Protein AF-A0A1G9H8J3-F1 (afdb_monomer_lite)

Radius of gyration: 24.48 Å; chains: 1; bounding box: 63×22×67 Å

Structure (mmCIF, N/CA/C/O backbone):
data_AF-A0A1G9H8J3-F1
#
_entry.id   AF-A0A1G9H8J3-F1
#
loop_
_atom_site.group_PDB
_atom_site.id
_atom_site.type_symbol
_atom_site.label_atom_id
_atom_site.label_alt_id
_atom_site.label_comp_id
_atom_site.label_asym_id
_atom_site.label_entity_id
_atom_site.label_seq_id
_atom_site.pdbx_PDB_ins_code
_atom_site.Cartn_x
_atom_site.Cartn_y
_atom_site.Cartn_z
_atom_site.occupancy
_atom_site.B_iso_or_equiv
_atom_site.auth_seq_id
_atom_site.auth_comp_id
_atom_site.auth_asym_id
_atom_site.auth_atom_id
_atom_site.pdbx_PDB_model_num
ATOM 1 N N . MET A 1 1 ? -34.856 16.434 46.285 1.00 39.25 1 MET A N 1
ATOM 2 C CA . MET A 1 1 ? -33.407 16.510 46.002 1.00 39.25 1 MET A CA 1
ATOM 3 C C . MET A 1 1 ? -32.963 15.150 45.461 1.00 39.25 1 MET A C 1
ATOM 5 O O . MET A 1 1 ? -32.544 14.298 46.227 1.00 39.25 1 MET A O 1
ATOM 9 N N . HIS A 1 2 ? -33.214 14.886 44.173 1.00 37.81 2 HIS A N 1
ATOM 10 C CA . HIS A 1 2 ? -32.915 13.596 43.536 1.00 37.81 2 HIS A CA 1
ATOM 11 C C . HIS A 1 2 ? -31.481 13.655 43.001 1.00 37.81 2 HIS A C 1
ATOM 13 O O . HIS A 1 2 ? -31.196 14.437 42.095 1.00 37.81 2 HIS A O 1
ATOM 19 N N . ALA A 1 3 ? -30.575 12.885 43.603 1.00 44.50 3 ALA A N 1
ATOM 20 C CA . ALA A 1 3 ? -29.227 12.712 43.086 1.00 44.50 3 ALA A CA 1
ATOM 21 C C . ALA A 1 3 ? -29.326 11.914 41.783 1.00 44.50 3 ALA A C 1
ATOM 23 O O . ALA A 1 3 ? -29.721 10.750 41.788 1.00 44.50 3 ALA A O 1
ATOM 24 N N . ILE A 1 4 ? -29.007 12.560 40.664 1.00 52.06 4 ILE A N 1
ATOM 25 C CA . ILE A 1 4 ? -28.767 11.888 39.390 1.00 52.06 4 ILE A CA 1
ATOM 26 C C . ILE A 1 4 ? -27.522 11.034 39.616 1.00 52.06 4 ILE A C 1
ATOM 28 O O . ILE A 1 4 ? -26.400 11.539 39.624 1.00 52.06 4 ILE A O 1
ATOM 32 N N . THR A 1 5 ? -27.720 9.750 39.898 1.00 49.69 5 THR A N 1
ATOM 33 C CA . THR A 1 5 ? -26.623 8.798 40.002 1.00 49.69 5 THR A CA 1
ATOM 34 C C . THR A 1 5 ? -26.165 8.502 38.578 1.00 49.69 5 THR A C 1
ATOM 36 O O . THR A 1 5 ? -26.708 7.662 37.865 1.00 49.69 5 THR A O 1
ATOM 39 N N . THR A 1 6 ? -25.176 9.255 38.103 1.00 58.16 6 THR A N 1
ATOM 40 C CA . THR A 1 6 ? -24.422 8.853 36.917 1.00 58.16 6 THR A CA 1
ATOM 41 C C . THR A 1 6 ? -23.749 7.531 37.269 1.00 58.16 6 THR A C 1
ATOM 43 O O . THR A 1 6 ? -22.814 7.503 38.062 1.00 58.16 6 THR A O 1
ATOM 46 N N . HIS A 1 7 ? -24.298 6.423 36.769 1.00 58.16 7 HIS A N 1
ATOM 47 C CA . HIS A 1 7 ? -23.834 5.075 37.079 1.00 58.16 7 HIS A CA 1
ATOM 48 C C . HIS A 1 7 ? -22.404 4.892 36.523 1.00 58.16 7 HIS A C 1
ATOM 50 O O . HIS A 1 7 ? -22.246 4.880 35.299 1.00 58.16 7 HIS A O 1
ATOM 56 N N . PRO A 1 8 ? -21.365 4.764 37.373 1.00 63.03 8 PRO A N 1
ATOM 57 C CA . PRO A 1 8 ? -19.960 4.760 36.944 1.00 63.03 8 PRO A CA 1
ATOM 58 C C . PRO A 1 8 ? -19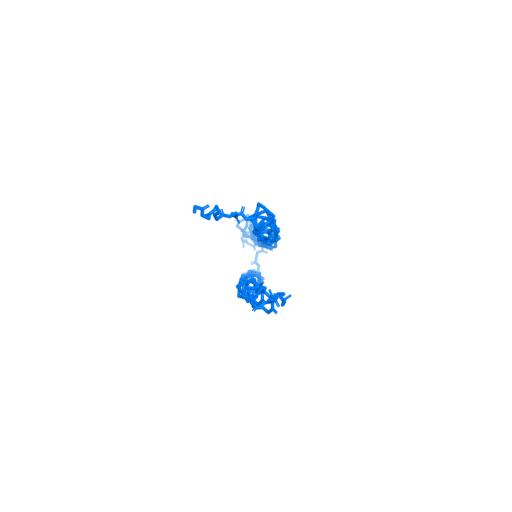.591 3.577 36.032 1.00 63.03 8 PRO A C 1
ATOM 60 O O . PRO A 1 8 ? -18.634 3.671 35.269 1.00 63.03 8 PRO A O 1
ATOM 63 N N . GLY A 1 9 ? -20.379 2.494 36.040 1.00 72.12 9 GLY A N 1
ATOM 64 C CA . GLY A 1 9 ? -20.181 1.354 35.136 1.00 72.12 9 GLY A CA 1
ATOM 65 C C . GLY A 1 9 ? -20.404 1.695 33.658 1.00 72.12 9 GLY A C 1
ATOM 66 O O . GLY A 1 9 ? -19.647 1.253 32.802 1.00 72.12 9 GLY A O 1
ATOM 67 N N . ARG A 1 10 ? -21.366 2.570 33.333 1.00 71.38 10 ARG A N 1
ATOM 68 C CA . ARG A 1 10 ? -21.680 2.902 31.930 1.00 71.38 10 ARG A CA 1
ATOM 69 C C . ARG A 1 10 ? -20.552 3.687 31.251 1.00 71.38 10 ARG A C 1
ATOM 71 O O . ARG A 1 10 ? -20.318 3.530 30.057 1.00 71.38 10 ARG A O 1
ATOM 78 N N . THR A 1 11 ? -19.873 4.564 31.987 1.00 81.69 11 THR A N 1
ATOM 79 C CA . THR A 1 11 ? -18.733 5.328 31.458 1.00 81.69 11 THR A CA 1
ATOM 80 C C . THR A 1 11 ? -17.515 4.444 31.224 1.00 81.69 11 THR A C 1
ATOM 82 O O . THR A 1 11 ? -16.821 4.638 30.229 1.00 81.69 11 THR A O 1
ATOM 85 N N . ASP A 1 12 ? -17.297 3.454 32.092 1.00 83.00 12 ASP A N 1
ATOM 86 C CA . ASP A 1 12 ? -16.220 2.473 31.939 1.00 83.00 12 ASP A CA 1
ATOM 87 C C . ASP A 1 12 ? -16.469 1.553 30.731 1.00 83.00 12 ASP A C 1
ATOM 89 O O . ASP A 1 12 ? -15.592 1.373 29.892 1.00 83.00 12 ASP A O 1
ATOM 93 N N . GLU A 1 13 ? -17.706 1.089 30.533 1.00 81.62 13 GLU A N 1
ATOM 94 C CA . GLU A 1 13 ? -18.100 0.310 29.348 1.00 81.62 13 GLU A CA 1
ATOM 95 C C . GLU A 1 13 ? -17.878 1.072 28.029 1.00 81.62 13 GLU A C 1
ATOM 97 O O . GLU A 1 13 ? -17.394 0.512 27.040 1.00 81.62 13 GLU A O 1
ATOM 102 N N . ILE A 1 14 ? -18.218 2.367 27.995 1.00 84.75 14 ILE A N 1
ATOM 103 C CA . ILE A 1 14 ? -17.980 3.214 26.818 1.00 84.75 14 ILE A CA 1
ATOM 104 C C . ILE A 1 14 ? -16.475 3.385 26.587 1.00 84.75 14 ILE A C 1
ATOM 106 O O . ILE A 1 14 ? -16.022 3.254 25.449 1.00 84.75 14 ILE A O 1
ATOM 110 N N . ALA A 1 15 ? -15.700 3.638 27.644 1.00 85.88 15 ALA A N 1
ATOM 111 C CA . ALA A 1 15 ? -14.250 3.775 27.556 1.00 85.88 15 ALA A CA 1
ATOM 112 C C . ALA A 1 15 ? -13.582 2.488 27.044 1.00 85.88 15 ALA A C 1
ATOM 114 O O . ALA A 1 15 ? -12.772 2.552 26.120 1.00 85.88 15 ALA A O 1
ATOM 115 N N . GLN A 1 16 ? -13.979 1.321 27.556 1.00 84.62 16 GLN A N 1
ATOM 116 C CA . GLN A 1 16 ? -13.479 0.018 27.106 1.00 84.62 16 GLN A CA 1
ATOM 117 C C . GLN A 1 16 ? -13.810 -0.246 25.636 1.00 84.62 16 GLN A C 1
ATOM 119 O O . GLN A 1 16 ? -12.965 -0.712 24.871 1.00 84.62 16 GLN A O 1
ATOM 124 N N . ARG A 1 17 ? -15.024 0.101 25.199 1.00 81.38 17 ARG A N 1
ATOM 125 C CA . ARG A 1 17 ? -15.420 -0.052 23.797 1.00 81.38 17 ARG A CA 1
ATOM 126 C C . ARG A 1 17 ? -14.634 0.869 22.867 1.00 81.38 17 ARG A C 1
ATOM 128 O O . ARG A 1 17 ? -14.265 0.444 21.775 1.00 81.38 17 ARG A O 1
ATOM 135 N N . VAL A 1 18 ? -14.373 2.109 23.280 1.00 86.69 18 VAL A N 1
ATOM 136 C CA . VAL A 1 18 ? -13.522 3.033 22.517 1.00 86.69 18 VAL A CA 1
ATOM 137 C C . VAL A 1 18 ? -12.089 2.506 22.450 1.00 86.69 18 VAL A C 1
ATOM 139 O O . VAL A 1 18 ? -11.521 2.467 21.362 1.00 86.69 18 VAL A O 1
ATOM 142 N N . ALA A 1 19 ? -11.530 2.037 23.568 1.00 83.44 19 ALA A N 1
ATOM 143 C CA . ALA A 1 19 ? -10.185 1.465 23.613 1.00 83.44 19 ALA A CA 1
ATOM 144 C C . ALA A 1 19 ? -10.039 0.269 22.658 1.00 83.44 19 ALA A C 1
ATOM 146 O O . ALA A 1 19 ? -9.122 0.248 21.841 1.00 83.44 19 ALA A O 1
ATOM 147 N N . PHE A 1 20 ? -10.997 -0.662 22.671 1.00 84.19 20 PHE A N 1
ATOM 148 C CA . PHE A 1 20 ? -11.013 -1.809 21.761 1.00 84.19 20 PHE A CA 1
ATOM 149 C C . PHE A 1 20 ? -11.012 -1.395 20.279 1.00 84.19 20 PHE A C 1
ATOM 151 O O . PHE A 1 20 ? -10.298 -1.968 19.455 1.00 84.19 20 PHE A O 1
ATOM 158 N N . VAL A 1 21 ? -11.800 -0.377 19.926 1.00 84.62 21 VAL A N 1
ATOM 159 C CA . VAL A 1 21 ? -11.884 0.130 18.547 1.00 84.62 21 VAL A CA 1
ATOM 160 C C . VAL A 1 21 ? -10.576 0.803 18.131 1.00 84.62 21 VAL A C 1
ATOM 162 O O . VAL A 1 21 ? -10.097 0.564 17.023 1.00 84.62 21 VAL A O 1
ATOM 165 N N . LEU A 1 22 ? -9.972 1.600 19.015 1.00 83.00 22 LEU A N 1
ATOM 166 C CA . LEU A 1 22 ? -8.685 2.247 18.756 1.00 83.00 22 LEU A CA 1
ATOM 167 C C . LEU A 1 22 ? -7.558 1.222 18.582 1.00 83.00 22 LEU A C 1
ATOM 169 O O . LEU A 1 22 ? -6.745 1.356 17.671 1.00 83.00 22 LEU A O 1
ATOM 173 N N . GLU A 1 23 ? -7.528 0.165 19.395 1.00 81.62 23 GLU A N 1
ATOM 174 C CA . GLU A 1 23 ? -6.561 -0.926 19.236 1.00 81.62 23 GLU A CA 1
ATOM 175 C C . GLU A 1 23 ? -6.691 -1.622 17.877 1.00 81.62 23 GLU A C 1
ATOM 177 O O . GLU A 1 23 ? -5.684 -1.912 17.223 1.00 81.62 23 GLU A O 1
ATOM 182 N N . ALA A 1 24 ? -7.922 -1.872 17.425 1.00 81.75 24 ALA A N 1
ATOM 183 C CA . ALA A 1 24 ? -8.175 -2.446 16.108 1.00 81.75 24 ALA A CA 1
ATOM 184 C C . ALA A 1 24 ? -7.712 -1.511 14.977 1.00 81.75 24 ALA A C 1
ATOM 186 O O . ALA A 1 24 ? -7.061 -1.971 14.038 1.00 81.75 24 ALA A O 1
ATOM 187 N N . GLN A 1 25 ? -7.974 -0.203 15.088 1.00 80.75 25 GLN A N 1
ATOM 188 C CA . GLN A 1 25 ? -7.525 0.795 14.110 1.00 80.75 25 GLN A CA 1
ATOM 189 C C . GLN A 1 25 ? -5.997 0.913 14.047 1.00 80.75 25 GLN A C 1
ATOM 191 O O . GLN A 1 25 ? -5.432 0.945 12.955 1.00 80.75 25 GLN A O 1
ATOM 196 N N . CYS A 1 26 ? -5.312 0.926 15.192 1.00 82.56 26 CYS A N 1
ATOM 197 C CA . CYS A 1 26 ? -3.850 0.966 15.241 1.00 82.56 26 CYS A CA 1
ATOM 198 C C . CYS A 1 26 ? -3.219 -0.273 14.591 1.00 82.56 26 CYS A C 1
ATOM 200 O O . CYS A 1 26 ? -2.246 -0.149 13.847 1.00 82.56 26 CYS A O 1
ATOM 202 N N . ARG A 1 27 ? -3.780 -1.462 14.843 1.00 83.38 27 ARG A N 1
ATOM 203 C CA . ARG A 1 27 ? -3.309 -2.721 14.247 1.00 83.38 27 ARG A CA 1
ATOM 204 C C . ARG A 1 27 ? -3.484 -2.720 12.733 1.00 83.38 27 ARG A C 1
ATOM 206 O O . ARG A 1 27 ? -2.527 -2.967 12.014 1.00 83.38 27 ARG A O 1
ATOM 213 N N . LEU A 1 28 ? -4.666 -2.327 12.267 1.00 81.69 28 LEU A N 1
ATOM 214 C CA . LEU A 1 28 ? -4.977 -2.161 10.850 1.00 81.69 28 LEU A CA 1
ATOM 215 C C . LEU A 1 28 ? -4.015 -1.182 10.176 1.00 81.69 28 LEU A C 1
ATOM 217 O O . LEU A 1 28 ? -3.447 -1.503 9.138 1.00 81.69 28 LEU A O 1
ATOM 221 N N . ALA A 1 29 ? -3.787 -0.010 10.772 1.00 80.12 29 ALA A N 1
ATOM 222 C CA . ALA A 1 29 ? -2.838 0.969 10.250 1.00 80.12 29 ALA A CA 1
ATOM 223 C C . ALA A 1 29 ? -1.399 0.419 10.208 1.00 80.12 29 ALA A C 1
ATOM 225 O O . ALA A 1 29 ? -0.650 0.712 9.274 1.00 80.12 29 ALA A O 1
ATOM 226 N N . GLY A 1 30 ? -1.013 -0.400 11.191 1.00 84.25 30 GLY A N 1
ATOM 227 C CA . GLY A 1 30 ? 0.256 -1.127 11.199 1.00 84.25 30 GLY A CA 1
ATOM 228 C C . GLY A 1 30 ? 0.369 -2.128 10.047 1.00 84.25 30 GLY A C 1
ATOM 229 O O . GLY A 1 30 ? 1.344 -2.083 9.295 1.00 84.25 30 GLY A O 1
ATOM 230 N N . ASP A 1 31 ? -0.647 -2.971 9.869 1.00 84.62 31 ASP A N 1
ATOM 231 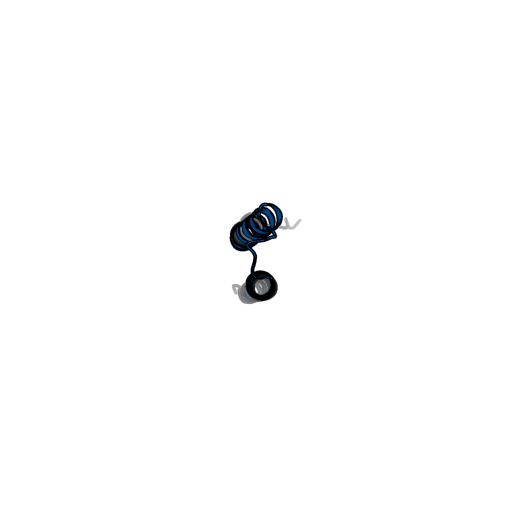C CA . ASP A 1 31 ? -0.705 -4.003 8.828 1.00 84.62 31 ASP A CA 1
ATOM 232 C C . ASP A 1 31 ? -0.718 -3.376 7.428 1.00 84.62 31 ASP A C 1
ATOM 234 O O . ASP A 1 31 ? 0.057 -3.768 6.556 1.00 84.62 31 ASP A O 1
ATOM 238 N N . ALA A 1 32 ? -1.510 -2.319 7.247 1.00 83.56 32 ALA A N 1
ATOM 239 C CA . ALA A 1 32 ? -1.536 -1.465 6.065 1.00 83.56 32 ALA A CA 1
ATOM 240 C C . ALA A 1 32 ? -0.144 -0.946 5.706 1.00 83.56 32 ALA A C 1
ATOM 242 O O . ALA A 1 32 ? 0.356 -1.120 4.594 1.00 83.56 32 ALA A O 1
ATOM 243 N N . ALA A 1 33 ? 0.503 -0.297 6.674 1.00 82.00 33 ALA A N 1
ATOM 244 C CA . ALA A 1 33 ? 1.794 0.321 6.461 1.00 82.00 33 ALA A CA 1
ATOM 245 C C . ALA A 1 33 ? 2.885 -0.728 6.209 1.00 82.00 33 ALA A C 1
ATOM 247 O O . ALA A 1 33 ? 3.853 -0.439 5.506 1.00 82.00 33 ALA A O 1
ATOM 248 N N . HIS A 1 34 ? 2.760 -1.936 6.760 1.00 87.69 34 HIS A N 1
ATOM 249 C CA . HIS A 1 34 ? 3.659 -3.045 6.455 1.00 87.69 34 HIS A CA 1
ATOM 250 C C . HIS A 1 34 ? 3.432 -3.579 5.032 1.00 87.69 34 HIS A C 1
ATOM 252 O O . HIS A 1 34 ? 4.382 -3.669 4.253 1.00 87.69 34 HIS A O 1
ATOM 258 N N . ALA A 1 35 ? 2.174 -3.834 4.663 1.00 87.19 35 ALA A N 1
ATOM 259 C CA . ALA A 1 35 ? 1.782 -4.321 3.343 1.00 87.19 35 ALA A CA 1
ATOM 260 C C . ALA A 1 35 ? 2.165 -3.359 2.207 1.00 87.19 35 ALA A C 1
ATOM 262 O O . ALA A 1 35 ? 2.497 -3.821 1.122 1.00 87.19 35 ALA A O 1
ATOM 263 N N . LEU A 1 36 ? 2.172 -2.041 2.452 1.00 88.56 36 LEU A N 1
ATOM 264 C CA . LEU A 1 36 ? 2.624 -1.028 1.488 1.00 88.56 36 LEU A CA 1
ATOM 265 C C . LEU A 1 36 ? 4.155 -0.893 1.423 1.00 88.56 36 LEU A C 1
ATOM 267 O O . LEU A 1 36 ? 4.711 -0.656 0.351 1.00 88.56 36 LEU A O 1
ATOM 271 N N . ARG A 1 37 ? 4.864 -1.042 2.552 1.00 87.00 37 ARG A N 1
ATOM 272 C CA . ARG A 1 37 ? 6.331 -0.895 2.597 1.00 87.00 37 ARG A CA 1
ATOM 273 C C . ARG A 1 37 ? 7.054 -1.961 1.783 1.00 87.00 37 ARG A C 1
ATOM 275 O O . ARG A 1 37 ? 8.018 -1.626 1.106 1.00 87.00 37 ARG A O 1
ATOM 282 N N . THR A 1 38 ? 6.599 -3.209 1.834 1.00 87.88 38 THR A N 1
ATOM 283 C CA . THR A 1 38 ? 7.221 -4.326 1.105 1.00 87.88 38 THR A CA 1
ATOM 284 C C . THR A 1 38 ? 7.283 -4.098 -0.415 1.00 87.88 38 THR A C 1
ATOM 286 O O . THR A 1 38 ? 8.387 -4.106 -0.962 1.00 87.88 38 THR A O 1
ATOM 289 N N . PRO A 1 39 ? 6.165 -3.844 -1.123 1.00 84.81 39 PRO A N 1
ATOM 290 C CA . PRO A 1 39 ? 6.194 -3.566 -2.558 1.00 84.81 39 PRO A CA 1
ATOM 291 C C . PRO A 1 39 ? 6.910 -2.253 -2.896 1.00 84.81 39 PRO A C 1
ATOM 293 O O . PRO A 1 39 ? 7.566 -2.181 -3.929 1.00 84.81 39 PRO A O 1
ATOM 296 N N . LEU A 1 40 ? 6.854 -1.234 -2.030 1.00 88.38 40 LEU A N 1
ATOM 297 C CA . LEU A 1 40 ? 7.586 0.019 -2.247 1.00 88.38 40 LEU A CA 1
ATOM 298 C C . LEU A 1 40 ? 9.107 -0.173 -2.147 1.00 88.38 40 LEU A C 1
ATOM 300 O O . LEU A 1 40 ? 9.850 0.393 -2.947 1.00 88.38 40 LEU A O 1
ATOM 304 N N . ALA A 1 41 ? 9.574 -0.981 -1.193 1.00 90.44 41 ALA A N 1
ATOM 305 C CA . ALA A 1 41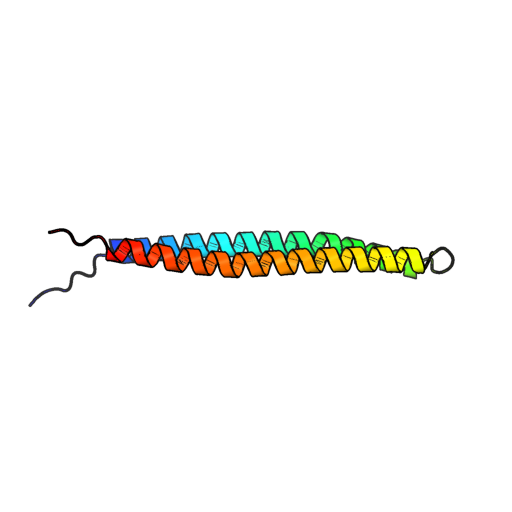 ? 10.983 -1.338 -1.069 1.00 90.44 41 ALA A CA 1
ATOM 306 C C . ALA A 1 41 ? 11.461 -2.139 -2.288 1.00 90.44 41 ALA A C 1
ATOM 308 O O . ALA A 1 41 ? 12.499 -1.806 -2.850 1.00 90.44 41 ALA A O 1
ATOM 309 N N . ALA A 1 42 ? 10.673 -3.122 -2.737 1.00 88.19 42 ALA A N 1
ATOM 310 C CA . ALA A 1 42 ? 10.974 -3.892 -3.942 1.00 88.19 42 ALA A CA 1
ATOM 311 C C . ALA A 1 42 ? 11.082 -2.986 -5.179 1.00 88.19 42 ALA A C 1
ATOM 313 O O . ALA A 1 42 ? 12.113 -2.984 -5.844 1.00 88.19 42 ALA A O 1
ATOM 314 N N . LEU A 1 43 ? 10.077 -2.135 -5.423 1.00 91.25 43 LEU A N 1
ATOM 315 C CA . LEU A 1 43 ? 10.090 -1.145 -6.506 1.00 91.25 43 LEU A CA 1
ATOM 316 C C . LEU A 1 43 ? 11.334 -0.260 -6.473 1.00 91.25 43 LEU A C 1
ATOM 318 O O . LEU A 1 43 ? 11.965 -0.018 -7.498 1.00 91.25 43 LEU A O 1
ATOM 322 N N . ARG A 1 44 ? 11.700 0.228 -5.286 1.00 91.38 44 ARG A N 1
ATOM 323 C CA . ARG A 1 44 ? 12.884 1.065 -5.121 1.00 91.38 44 ARG A CA 1
ATOM 324 C C . ARG A 1 44 ? 14.156 0.317 -5.513 1.00 91.38 44 ARG A C 1
ATOM 326 O O . ARG A 1 44 ? 14.953 0.876 -6.258 1.00 91.38 44 ARG A O 1
ATOM 333 N N . THR A 1 45 ? 14.331 -0.914 -5.039 1.00 91.81 45 THR A N 1
ATOM 334 C CA . THR A 1 45 ? 15.491 -1.745 -5.383 1.00 91.81 45 THR A CA 1
ATOM 335 C C . THR A 1 45 ? 15.578 -1.983 -6.888 1.00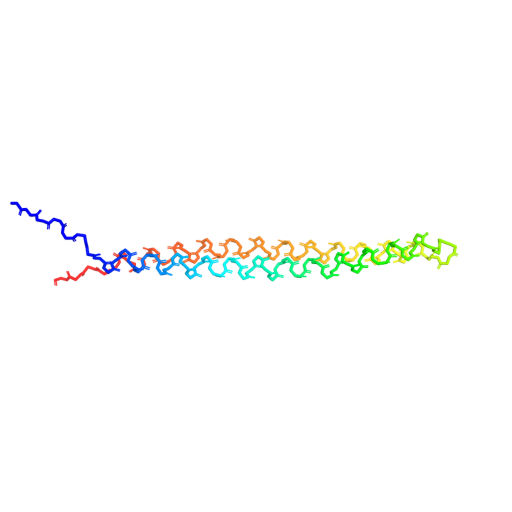 91.81 45 THR A C 1
ATOM 337 O O . THR A 1 45 ? 16.639 -1.778 -7.466 1.00 91.81 45 THR A O 1
ATOM 340 N N . GLU A 1 46 ? 14.462 -2.327 -7.534 1.00 88.94 46 GLU A N 1
ATOM 341 C CA . GLU A 1 46 ? 14.415 -2.559 -8.983 1.00 88.94 46 GLU A CA 1
ATOM 342 C C . GLU A 1 46 ? 14.810 -1.315 -9.789 1.00 88.94 46 GLU A C 1
ATOM 344 O O . GLU A 1 46 ? 15.584 -1.400 -10.742 1.00 88.94 46 GLU A O 1
ATOM 349 N N . LEU A 1 47 ? 14.306 -0.143 -9.396 1.00 91.00 47 LEU A N 1
ATOM 350 C CA . LEU A 1 47 ? 14.621 1.120 -10.064 1.00 91.00 47 LEU A CA 1
ATOM 351 C C . LEU A 1 47 ? 16.062 1.581 -9.794 1.00 91.00 47 LEU A C 1
ATOM 353 O O . LEU A 1 47 ? 16.693 2.175 -10.670 1.00 91.00 47 LEU A O 1
ATOM 357 N N . GLU A 1 48 ? 16.594 1.328 -8.596 1.00 93.62 48 GLU A N 1
ATOM 358 C CA . GLU A 1 48 ? 17.992 1.616 -8.260 1.00 93.62 48 GLU A CA 1
ATOM 359 C C . GLU A 1 48 ? 18.952 0.728 -9.067 1.00 93.62 48 GLU A C 1
ATOM 361 O O . GLU A 1 48 ? 19.927 1.248 -9.610 1.00 93.62 48 GLU A O 1
ATOM 366 N N . GLU A 1 49 ? 18.645 -0.563 -9.218 1.00 90.25 49 GLU A N 1
ATOM 367 C CA . GLU A 1 49 ? 19.400 -1.509 -10.050 1.00 90.25 49 GLU A CA 1
ATOM 368 C C . GLU A 1 49 ? 19.353 -1.120 -11.533 1.00 90.25 49 GLU A C 1
ATOM 370 O O . GLU A 1 49 ? 20.394 -1.036 -12.189 1.00 90.25 49 GLU A O 1
ATOM 375 N N . ALA A 1 50 ? 18.168 -0.768 -12.043 1.00 89.94 50 ALA A N 1
ATOM 376 C CA . ALA A 1 50 ? 18.007 -0.320 -13.422 1.00 89.94 50 ALA A CA 1
ATOM 377 C C . ALA A 1 50 ? 18.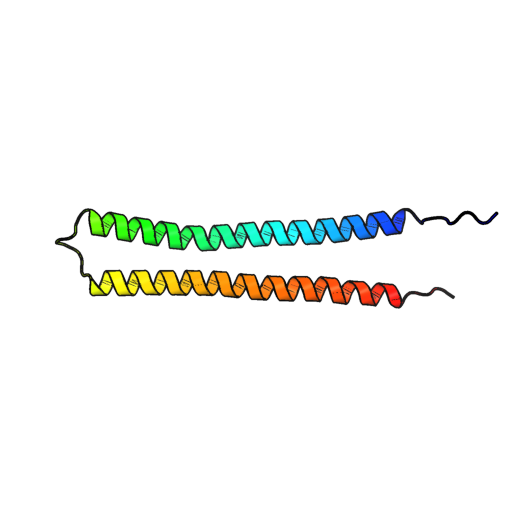797 0.953 -13.740 1.00 89.94 50 ALA A C 1
ATOM 379 O O . ALA A 1 50 ? 19.321 1.114 -14.841 1.00 89.94 50 ALA A O 1
ATOM 380 N N . ARG A 1 51 ? 18.919 1.855 -12.761 1.00 90.94 51 ARG A N 1
ATOM 381 C CA . ARG A 1 51 ? 19.738 3.061 -12.897 1.00 90.94 51 ARG A CA 1
ATOM 382 C C . ARG A 1 51 ? 21.238 2.767 -12.836 1.00 90.94 51 ARG A C 1
ATOM 384 O O . ARG A 1 51 ? 22.010 3.537 -13.399 1.00 90.94 51 ARG A O 1
ATOM 391 N N . LEU A 1 52 ? 21.650 1.707 -12.140 1.00 92.94 52 LEU A N 1
ATOM 392 C CA . LEU A 1 52 ? 23.056 1.323 -12.008 1.00 92.94 52 LEU A CA 1
ATOM 393 C C . LEU A 1 52 ? 23.591 0.633 -13.274 1.00 92.94 52 LEU A C 1
ATOM 395 O O . LEU A 1 52 ? 24.767 0.789 -13.591 1.00 92.94 52 LEU A O 1
ATOM 399 N N . HIS A 1 53 ? 22.727 -0.089 -13.997 1.00 90.56 53 HIS A N 1
ATOM 400 C CA . HIS A 1 53 ? 23.090 -0.889 -15.174 1.00 90.56 53 HIS A CA 1
ATOM 401 C C . HIS A 1 53 ? 22.151 -0.657 -16.377 1.00 90.56 53 HIS A C 1
ATOM 403 O O . HIS A 1 53 ? 21.554 -1.614 -16.874 1.00 90.56 53 HIS A O 1
ATOM 409 N N . PRO A 1 54 ? 21.995 0.586 -16.868 1.00 84.25 54 PRO A N 1
ATOM 410 C CA . PRO A 1 54 ? 20.988 0.934 -17.875 1.00 84.25 54 PRO A CA 1
ATOM 411 C C . PRO A 1 54 ? 21.145 0.181 -19.205 1.00 84.25 54 PRO A C 1
ATOM 413 O O . PRO A 1 54 ? 20.155 -0.068 -19.886 1.00 84.25 54 PRO A O 1
ATOM 416 N N . GLU A 1 55 ? 22.363 -0.213 -19.577 1.00 90.25 55 GLU A N 1
ATOM 417 C CA . GLU A 1 55 ? 22.657 -0.963 -20.802 1.00 90.25 55 GLU A CA 1
ATOM 418 C C . GLU A 1 55 ? 22.219 -2.438 -20.762 1.00 90.25 55 GLU A C 1
ATOM 420 O O . GLU A 1 55 ? 22.147 -3.084 -21.806 1.00 90.25 55 GLU A O 1
ATOM 425 N N . HIS A 1 56 ? 21.897 -2.964 -19.578 1.00 84.00 56 HIS A N 1
ATOM 426 C CA . HIS A 1 56 ? 21.470 -4.352 -19.375 1.00 84.00 56 HIS A CA 1
ATOM 427 C C . HIS A 1 56 ? 19.969 -4.475 -19.061 1.00 84.00 56 HIS A C 1
ATOM 429 O O . HIS A 1 56 ? 19.496 -5.559 -18.715 1.00 84.00 56 HIS A O 1
ATOM 435 N N . ILE A 1 57 ? 19.216 -3.376 -19.167 1.00 87.06 57 ILE A N 1
ATOM 436 C CA . ILE A 1 57 ? 17.800 -3.318 -18.800 1.00 87.06 57 ILE A CA 1
ATOM 437 C C . ILE A 1 57 ? 16.910 -3.466 -20.030 1.00 87.06 57 ILE A C 1
ATOM 439 O O . ILE A 1 57 ? 16.967 -2.674 -20.968 1.00 87.06 57 ILE A O 1
ATOM 443 N N . ASP A 1 58 ? 16.011 -4.444 -19.967 1.00 89.38 58 ASP A N 1
ATOM 444 C CA . ASP A 1 58 ? 14.820 -4.478 -20.808 1.00 89.38 58 ASP A CA 1
ATOM 445 C C . ASP A 1 58 ? 13.777 -3.505 -20.235 1.00 89.38 58 ASP A C 1
ATOM 447 O O . ASP A 1 58 ? 13.147 -3.767 -19.202 1.00 89.38 58 ASP A O 1
ATOM 451 N N . LEU A 1 59 ? 13.638 -2.349 -20.888 1.00 87.12 59 LEU A N 1
ATOM 452 C CA . LEU A 1 59 ? 12.779 -1.261 -20.431 1.00 87.12 59 LEU A CA 1
ATOM 453 C C . LEU A 1 59 ? 11.301 -1.667 -20.384 1.00 87.12 59 LEU A C 1
ATOM 455 O O . LEU A 1 59 ? 10.613 -1.311 -19.428 1.00 87.12 59 LEU A O 1
ATOM 459 N N . ASP A 1 60 ? 10.815 -2.425 -21.367 1.00 91.06 60 ASP A N 1
ATOM 460 C CA . ASP A 1 60 ? 9.421 -2.876 -21.406 1.00 91.06 60 ASP A CA 1
ATOM 461 C C . ASP A 1 60 ? 9.120 -3.817 -20.232 1.00 91.06 60 ASP A C 1
ATOM 463 O O . ASP A 1 60 ? 8.111 -3.659 -19.537 1.00 91.06 60 ASP A O 1
ATOM 467 N N . SER A 1 61 ? 10.036 -4.743 -19.936 1.00 89.06 61 SER A N 1
ATOM 468 C CA . SER A 1 61 ? 9.917 -5.648 -18.786 1.00 89.06 61 SER A CA 1
ATOM 469 C C . SER A 1 61 ? 9.953 -4.900 -17.445 1.00 89.06 61 SER A C 1
ATOM 471 O O . SER A 1 61 ? 9.142 -5.170 -16.551 1.00 89.06 61 SER A O 1
ATOM 473 N N . LEU A 1 62 ? 10.840 -3.907 -17.304 1.00 89.25 62 LEU A N 1
ATOM 474 C CA . LEU A 1 62 ? 10.907 -3.053 -16.114 1.00 89.25 62 LEU A CA 1
ATOM 475 C C . LEU A 1 62 ? 9.611 -2.255 -15.911 1.00 89.25 62 LEU A C 1
ATOM 477 O O . LEU A 1 62 ? 9.094 -2.198 -14.793 1.00 89.25 62 LEU A O 1
ATOM 481 N N . LEU A 1 63 ? 9.068 -1.661 -16.977 1.00 89.81 63 LEU A N 1
ATOM 482 C CA . LEU A 1 63 ? 7.812 -0.915 -16.924 1.00 89.81 63 LEU A CA 1
ATOM 483 C C . LEU A 1 63 ? 6.638 -1.826 -16.548 1.00 89.81 63 LEU A C 1
ATOM 485 O O . LEU A 1 63 ? 5.860 -1.469 -15.664 1.00 89.81 63 LEU A O 1
ATOM 489 N N . ALA A 1 64 ? 6.540 -3.018 -17.144 1.00 91.25 64 ALA A N 1
ATOM 490 C CA . ALA A 1 64 ? 5.484 -3.981 -16.831 1.00 91.25 64 ALA A CA 1
ATOM 491 C C . ALA A 1 64 ? 5.511 -4.417 -15.355 1.00 91.25 64 ALA A C 1
ATOM 493 O O . ALA A 1 64 ? 4.474 -4.436 -14.685 1.00 91.25 64 ALA A O 1
ATOM 494 N N . ARG A 1 65 ? 6.700 -4.719 -14.816 1.00 88.06 65 ARG A N 1
ATOM 495 C CA . ARG A 1 65 ? 6.879 -5.063 -13.394 1.00 88.06 65 ARG A CA 1
ATOM 496 C C . ARG A 1 65 ? 6.544 -3.899 -12.471 1.00 88.06 65 ARG A C 1
ATOM 498 O O . ARG A 1 65 ? 5.822 -4.086 -11.491 1.00 88.06 65 ARG A O 1
ATOM 505 N N . THR A 1 66 ? 7.005 -2.701 -12.825 1.00 90.12 66 THR A N 1
ATOM 506 C CA . THR A 1 66 ? 6.741 -1.476 -12.065 1.00 90.12 66 THR A CA 1
ATOM 507 C C . THR A 1 66 ? 5.240 -1.200 -11.986 1.00 90.12 66 THR A C 1
ATOM 509 O O . THR A 1 66 ? 4.711 -0.980 -10.897 1.00 90.12 66 THR A O 1
ATOM 512 N N . LEU A 1 67 ? 4.530 -1.281 -13.115 1.00 92.00 67 LEU A N 1
ATOM 513 C CA . LEU A 1 67 ? 3.077 -1.106 -13.167 1.00 92.00 67 LEU A CA 1
ATOM 514 C C . LEU A 1 67 ? 2.344 -2.172 -12.347 1.00 92.00 67 LEU A C 1
ATOM 516 O O . LEU A 1 67 ? 1.473 -1.831 -11.554 1.00 92.00 67 LEU A O 1
ATOM 520 N N . SER A 1 68 ? 2.749 -3.443 -12.434 1.00 89.50 68 SER A N 1
ATOM 521 C CA . SER A 1 68 ? 2.133 -4.505 -11.627 1.00 89.50 68 SER A CA 1
ATOM 522 C C . SER A 1 68 ? 2.307 -4.282 -10.118 1.00 89.50 68 SER A C 1
ATOM 524 O O . SER A 1 68 ? 1.394 -4.554 -9.331 1.00 89.50 68 SER A O 1
ATOM 526 N N . ALA A 1 69 ? 3.459 -3.769 -9.685 1.00 86.94 69 ALA A N 1
ATOM 527 C CA . ALA A 1 69 ? 3.676 -3.421 -8.284 1.00 86.94 69 ALA A CA 1
ATOM 528 C C . ALA A 1 69 ? 2.841 -2.201 -7.849 1.00 86.94 69 ALA A C 1
ATOM 530 O O . ALA A 1 69 ? 2.325 -2.189 -6.729 1.00 86.94 69 ALA A O 1
ATOM 531 N N . VAL A 1 70 ? 2.643 -1.216 -8.733 1.00 89.44 70 VAL A N 1
ATOM 532 C CA . VAL A 1 70 ? 1.720 -0.090 -8.504 1.00 89.44 70 VAL A CA 1
ATOM 533 C C . VAL A 1 70 ? 0.272 -0.574 -8.380 1.00 89.44 70 VAL A C 1
ATOM 535 O O . VAL A 1 70 ? -0.407 -0.183 -7.431 1.00 89.44 70 VAL A O 1
ATOM 538 N N . ASP A 1 71 ? -0.185 -1.484 -9.240 1.00 90.25 71 ASP A N 1
ATOM 539 C CA . ASP A 1 71 ? -1.531 -2.066 -9.145 1.00 90.25 71 ASP A CA 1
ATOM 540 C C . ASP A 1 71 ? -1.730 -2.800 -7.809 1.00 90.25 71 ASP A C 1
ATOM 542 O O . ASP A 1 71 ? -2.773 -2.687 -7.162 1.00 90.25 71 ASP A O 1
ATOM 546 N N . ARG A 1 72 ? -0.710 -3.535 -7.339 1.00 85.69 72 ARG A N 1
ATOM 547 C CA . ARG A 1 72 ? -0.739 -4.180 -6.014 1.00 85.69 72 ARG A CA 1
ATOM 548 C C . ARG A 1 72 ? -0.865 -3.158 -4.886 1.00 85.69 72 ARG A C 1
ATOM 550 O O . ARG A 1 72 ? -1.667 -3.370 -3.979 1.00 85.69 72 ARG A O 1
ATOM 557 N N . LEU A 1 73 ? -0.116 -2.056 -4.947 1.00 88.38 73 LEU A N 1
ATOM 558 C CA . LEU A 1 73 ? -0.228 -0.959 -3.981 1.00 88.38 73 LEU A CA 1
ATOM 559 C C . LEU A 1 73 ? -1.639 -0.355 -3.982 1.00 88.38 73 LEU A C 1
ATOM 561 O O . LEU A 1 73 ? -2.207 -0.135 -2.913 1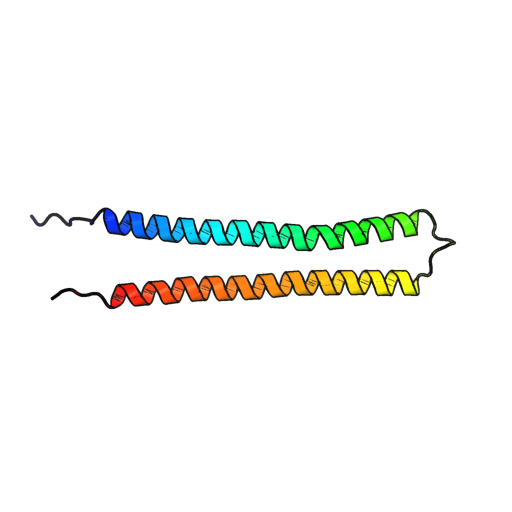.00 88.38 73 LEU A O 1
ATOM 565 N N . GLN A 1 74 ? -2.230 -0.137 -5.159 1.00 86.69 74 GLN A N 1
ATOM 566 C CA . GLN A 1 74 ? -3.596 0.375 -5.285 1.00 86.69 74 GLN A CA 1
ATOM 567 C C . GLN A 1 74 ? -4.627 -0.567 -4.655 1.00 86.69 74 GLN A C 1
ATOM 569 O O . GLN A 1 74 ? -5.507 -0.098 -3.938 1.00 86.69 74 GLN A O 1
ATOM 574 N N . ARG A 1 75 ? -4.494 -1.889 -4.841 1.00 86.38 75 ARG A N 1
ATOM 575 C CA . ARG A 1 75 ? -5.385 -2.878 -4.203 1.00 86.38 75 ARG A CA 1
ATOM 576 C C . ARG A 1 75 ? -5.313 -2.825 -2.682 1.00 86.38 75 ARG A C 1
ATOM 578 O O . ARG A 1 75 ? -6.356 -2.799 -2.042 1.00 86.38 75 ARG A O 1
ATOM 585 N N . VAL A 1 76 ? -4.107 -2.741 -2.114 1.00 84.06 76 VAL A N 1
ATOM 586 C CA . VAL A 1 76 ? -3.938 -2.592 -0.658 1.00 84.06 76 VAL A CA 1
ATOM 587 C C . VAL A 1 76 ? -4.622 -1.311 -0.175 1.00 84.06 76 VAL A C 1
ATOM 589 O O . VAL A 1 76 ? -5.342 -1.340 0.815 1.00 84.06 76 VAL A O 1
ATOM 592 N N . VAL A 1 77 ? -4.467 -0.189 -0.883 1.00 82.81 77 VAL A N 1
ATOM 593 C CA . VAL A 1 77 ? -5.155 1.066 -0.530 1.00 82.81 77 VAL A CA 1
ATOM 594 C C . VAL A 1 77 ? -6.682 0.927 -0.596 1.00 82.81 77 VAL A C 1
ATOM 596 O O . VAL A 1 77 ? -7.372 1.409 0.302 1.00 82.81 77 VAL A O 1
ATOM 599 N N . GLU A 1 78 ? -7.218 0.260 -1.617 1.00 82.75 78 GLU A N 1
ATOM 600 C CA . GLU A 1 78 ? -8.660 0.019 -1.766 1.00 82.75 78 GLU A CA 1
ATOM 601 C C . GLU A 1 78 ? -9.210 -0.863 -0.629 1.00 82.75 78 GLU A C 1
ATOM 603 O O . GLU A 1 78 ? -10.235 -0.544 -0.025 1.00 82.75 78 GLU A O 1
ATOM 608 N N . GLU A 1 79 ? -8.489 -1.929 -0.264 1.00 79.56 79 GLU A N 1
ATOM 609 C CA . GLU A 1 79 ? -8.837 -2.823 0.850 1.00 79.56 79 GLU A CA 1
ATOM 610 C C . GLU A 1 79 ? -8.922 -2.069 2.187 1.00 79.56 79 GLU A C 1
ATOM 612 O O . GLU A 1 79 ? -9.829 -2.307 2.990 1.00 79.56 79 GLU A O 1
ATOM 617 N N . LEU A 1 80 ? -8.042 -1.090 2.403 1.00 76.00 80 LEU A N 1
ATOM 618 C CA . LEU A 1 80 ? -8.061 -0.250 3.603 1.00 76.00 80 LEU A CA 1
ATOM 619 C C . LEU A 1 80 ? -9.277 0.681 3.659 1.00 76.00 80 LEU A C 1
ATOM 621 O O . LEU A 1 80 ? -9.820 0.907 4.742 1.00 76.00 80 LEU A O 1
ATOM 625 N N . ARG A 1 81 ? -9.754 1.184 2.512 1.00 73.31 81 ARG A N 1
ATOM 626 C CA . ARG A 1 81 ? -10.982 2.002 2.447 1.00 73.31 81 ARG A CA 1
ATOM 627 C C . ARG A 1 81 ? -12.235 1.182 2.749 1.00 73.31 81 ARG A C 1
ATOM 629 O O . ARG A 1 81 ? -13.148 1.680 3.407 1.00 73.31 81 ARG A O 1
ATOM 636 N N . LEU A 1 82 ? -12.280 -0.072 2.296 1.00 70.12 82 LEU A N 1
ATOM 637 C CA . LEU A 1 82 ? -13.387 -0.985 2.598 1.00 70.12 82 LEU A CA 1
ATOM 638 C C . LEU A 1 82 ? -13.466 -1.299 4.098 1.00 70.12 82 LEU A C 1
ATOM 640 O O . LEU A 1 82 ? -14.563 -1.362 4.659 1.00 70.12 82 LEU A O 1
ATOM 644 N N . LEU A 1 83 ? -12.318 -1.444 4.766 1.00 67.94 83 LEU A N 1
ATOM 645 C CA . LEU A 1 83 ? -12.287 -1.657 6.211 1.00 67.94 83 LEU A CA 1
ATOM 646 C C . LEU A 1 83 ? -12.728 -0.425 7.015 1.00 67.94 83 LEU A C 1
ATOM 648 O O . LEU A 1 83 ? -13.418 -0.587 8.022 1.00 67.94 83 LEU A O 1
ATOM 652 N N . ASP A 1 84 ? -12.379 0.788 6.577 1.00 65.00 84 ASP A N 1
ATOM 653 C CA . ASP A 1 84 ? -12.827 2.032 7.220 1.00 65.00 84 ASP A CA 1
ATOM 654 C C . ASP A 1 84 ? -14.365 2.102 7.258 1.00 65.00 84 ASP A C 1
ATOM 656 O O . ASP A 1 84 ? -14.972 2.270 8.321 1.00 65.00 84 ASP A O 1
ATOM 660 N N . ALA A 1 85 ? -15.010 1.796 6.128 1.00 62.69 85 ALA A N 1
ATOM 661 C CA . ALA A 1 85 ? -16.466 1.718 6.027 1.00 62.69 85 ALA A CA 1
ATOM 662 C C . ALA A 1 85 ? -17.079 0.615 6.917 1.00 62.69 85 ALA A C 1
ATOM 664 O O . ALA A 1 85 ? -18.091 0.844 7.588 1.00 62.69 85 ALA A O 1
ATOM 665 N N . ALA A 1 86 ? -16.467 -0.572 6.968 1.00 63.34 86 ALA A N 1
ATOM 666 C CA . ALA A 1 86 ? -16.940 -1.673 7.810 1.00 63.34 86 ALA A CA 1
ATOM 667 C C . ALA A 1 86 ? -16.819 -1.354 9.313 1.00 63.34 86 ALA A C 1
ATOM 669 O O . ALA A 1 86 ? -17.714 -1.679 10.100 1.00 63.34 86 ALA A O 1
ATOM 670 N N . SER A 1 87 ? -15.742 -0.676 9.716 1.00 62.41 87 SER A N 1
ATOM 671 C CA . SER A 1 87 ? -15.521 -0.255 11.102 1.00 62.41 87 SER A CA 1
ATOM 672 C C . SER A 1 87 ? -16.563 0.774 11.563 1.00 62.41 87 SER A C 1
ATOM 674 O O . SER A 1 87 ? -17.129 0.643 12.654 1.00 62.41 87 SER A O 1
ATOM 676 N N . ALA A 1 88 ? -16.918 1.725 10.692 1.00 62.12 88 ALA A N 1
ATOM 677 C CA . ALA A 1 88 ? -17.980 2.694 10.940 1.00 62.12 88 ALA A CA 1
ATOM 678 C C . ALA A 1 88 ? -19.353 2.013 11.106 1.00 62.12 88 ALA A C 1
ATOM 680 O O . ALA A 1 88 ? -20.116 2.353 12.016 1.00 62.12 88 ALA A O 1
ATOM 681 N N . ALA A 1 89 ? -19.649 0.995 10.291 1.00 62.62 89 ALA A N 1
ATOM 682 C CA . ALA A 1 89 ? -20.887 0.222 10.397 1.00 62.62 89 ALA A CA 1
ATOM 683 C C . ALA A 1 89 ? -20.971 -0.597 11.704 1.00 62.62 89 ALA A C 1
ATOM 685 O O . ALA A 1 89 ? -22.022 -0.636 12.352 1.00 62.62 89 ALA A O 1
ATOM 686 N N . GLY A 1 90 ? -19.863 -1.206 12.144 1.00 61.19 90 GLY A N 1
ATOM 687 C CA . GLY A 1 90 ? -19.799 -1.950 13.410 1.00 61.19 90 GLY A CA 1
ATOM 688 C C . GLY A 1 90 ? -20.027 -1.069 14.647 1.00 61.19 90 GLY A C 1
ATOM 689 O O . GLY A 1 90 ? -20.696 -1.479 15.604 1.00 61.19 90 GLY A O 1
ATOM 690 N N . LEU A 1 91 ? -19.538 0.175 14.612 1.00 58.81 91 LEU A N 1
ATOM 691 C CA . LEU A 1 91 ? -19.794 1.175 15.651 1.00 58.81 91 LEU A CA 1
ATOM 692 C C . LEU A 1 91 ? -21.272 1.580 15.720 1.00 58.81 91 LEU A C 1
ATOM 694 O O . LEU A 1 91 ? -21.808 1.705 16.827 1.00 58.81 91 LEU A O 1
ATOM 698 N N . ALA A 1 92 ? -21.941 1.719 14.571 1.00 60.03 92 ALA A N 1
ATOM 699 C CA . ALA A 1 92 ? -23.362 2.053 14.496 1.00 60.03 92 ALA A CA 1
ATOM 700 C C . ALA A 1 92 ? -24.257 0.933 15.067 1.00 60.03 92 ALA A C 1
ATOM 702 O O . ALA A 1 92 ? -25.094 1.194 15.936 1.00 60.03 92 ALA A O 1
ATOM 703 N N . GLY A 1 93 ? -24.024 -0.329 14.683 1.00 56.00 93 GLY A N 1
ATOM 704 C CA . GLY A 1 93 ? -24.849 -1.469 15.118 1.00 56.00 93 GLY A CA 1
ATOM 705 C C . GLY A 1 93 ? -24.787 -1.762 16.625 1.00 56.00 93 GLY A C 1
ATOM 706 O O . GLY A 1 93 ? -25.752 -2.230 17.230 1.00 56.00 93 GLY A O 1
ATOM 707 N N . CYS A 1 94 ? -23.677 -1.432 17.289 1.00 53.47 94 CYS A N 1
ATOM 708 C CA . CYS A 1 94 ? -23.544 -1.636 18.731 1.00 53.47 94 CYS A CA 1
ATOM 709 C C . CYS A 1 94 ? -24.135 -0.459 19.557 1.00 53.47 94 CYS A C 1
ATOM 711 O O . CYS A 1 94 ? -24.268 -0.561 20.775 1.00 53.47 94 CYS A O 1
ATOM 713 N N . GLY A 1 95 ? -24.552 0.648 18.922 1.00 53.31 95 GLY A N 1
ATOM 714 C CA . GLY A 1 95 ? -25.395 1.686 19.545 1.00 53.31 95 GLY A CA 1
ATOM 715 C C . GLY A 1 95 ? -26.887 1.317 19.619 1.00 53.31 95 GLY A C 1
ATOM 716 O O . GLY A 1 95 ? -27.617 1.836 20.460 1.00 53.31 95 GLY A O 1
ATOM 717 N N . GLU A 1 96 ? -27.342 0.386 18.778 1.00 50.72 96 GLU A N 1
ATOM 718 C CA . GLU A 1 96 ? -28.755 0.003 18.670 1.00 50.72 96 GLU A CA 1
ATOM 719 C C . GLU A 1 96 ? -29.177 -1.041 19.716 1.00 50.72 96 GLU A C 1
ATOM 721 O O . GLU A 1 96 ? -30.269 -0.957 20.274 1.00 50.72 96 GLU A O 1
ATOM 726 N N . ARG A 1 97 ? -28.265 -1.940 20.113 1.00 47.91 97 ARG A N 1
ATOM 727 C CA . ARG A 1 97 ? -28.511 -2.930 21.183 1.00 47.91 97 ARG A CA 1
ATOM 728 C C . ARG A 1 97 ? -28.677 -2.324 22.581 1.00 47.91 97 ARG A C 1
ATOM 730 O O . ARG A 1 97 ? -29.366 -2.905 23.412 1.00 47.91 97 ARG A O 1
ATOM 737 N N . LEU A 1 98 ? -28.110 -1.143 22.837 1.00 50.56 98 LEU A N 1
ATOM 738 C CA . LEU A 1 98 ? -28.256 -0.434 24.118 1.00 50.56 98 LEU A CA 1
ATOM 739 C C . LEU A 1 98 ? -29.595 0.320 24.246 1.00 50.56 98 LEU A C 1
ATOM 741 O O . LEU A 1 98 ? -29.952 0.730 25.347 1.00 50.56 98 LEU A O 1
ATOM 745 N N . ARG A 1 99 ? -30.366 0.469 23.156 1.00 52.56 99 ARG A N 1
ATOM 746 C CA . ARG A 1 99 ? -31.725 1.049 23.178 1.00 52.56 99 ARG A CA 1
ATOM 747 C C . ARG A 1 99 ? -32.829 0.033 23.506 1.00 52.56 99 ARG A C 1
ATOM 749 O O . ARG A 1 99 ? -33.958 0.444 23.748 1.00 52.56 99 ARG A O 1
ATOM 756 N N . GLY A 1 100 ? -32.514 -1.266 23.545 1.00 48.12 100 GLY A N 1
ATOM 757 C CA . GLY A 1 100 ? -33.486 -2.341 23.786 1.00 48.12 100 GLY A CA 1
ATOM 758 C C . GLY A 1 100 ? -33.615 -2.824 25.237 1.00 48.12 100 GLY A C 1
ATOM 759 O O . GLY A 1 100 ? -34.522 -3.599 25.527 1.00 48.12 100 GLY A O 1
ATOM 760 N N . HIS A 1 101 ? -32.744 -2.399 26.159 1.00 46.88 101 HIS A N 1
ATOM 761 C CA . HIS A 1 101 ? -32.764 -2.882 27.545 1.00 46.88 101 HIS A CA 1
ATOM 762 C C . HIS A 1 101 ? -33.404 -1.854 28.486 1.00 46.88 101 HIS A C 1
ATOM 764 O O . HIS A 1 101 ? -32.725 -1.067 29.144 1.00 46.88 101 HIS A O 1
ATOM 770 N N . SER A 1 102 ? -34.738 -1.852 28.517 1.00 38.62 102 SER A N 1
ATOM 771 C CA . SER A 1 102 ? -35.531 -1.190 29.553 1.00 38.62 102 SER A CA 1
ATOM 772 C C . SER A 1 102 ? -35.981 -2.270 30.549 1.00 38.62 102 SER A C 1
ATOM 774 O O . SER A 1 102 ? -36.800 -3.112 30.171 1.00 38.62 102 SER A O 1
ATOM 776 N N . PRO A 1 103 ? -35.417 -2.339 31.770 1.00 51.53 103 PRO A N 1
ATOM 777 C CA . PRO A 1 103 ? -35.918 -3.241 32.796 1.00 51.53 103 PRO A CA 1
ATOM 778 C C . PRO A 1 103 ? -37.223 -2.655 33.350 1.00 51.53 103 PRO A C 1
ATOM 780 O O . PRO A 1 103 ? -37.297 -1.460 33.641 1.00 51.53 103 PRO A O 1
ATOM 783 N N . ARG A 1 104 ? -38.258 -3.495 33.409 1.00 43.06 104 ARG A N 1
ATOM 784 C CA . ARG A 1 104 ? -39.545 -3.177 34.038 1.00 43.06 104 ARG A CA 1
ATOM 785 C C . ARG A 1 104 ? -39.436 -3.184 35.553 1.00 43.06 104 ARG A C 1
ATOM 787 O O . ARG A 1 104 ? -38.662 -4.022 36.066 1.00 43.06 104 ARG A O 1
#

Sequence (104 aa):
MHAITTHPGRTDEIAQRVAFVLEAQCRLAGDAAHALRTPLAALRTELEEARLHPEHIDLDSLLARTLSAVDRLQRVVEELRLLDAASAAGLAGCGERLRGHSPR

Foldseek 3Di:
DDPPPPPVVVVVVVVVVVVVLVVVVVVLVVVLVVQLVVLVVVLVVLVVVCVVCVVPDPPVVNVVSNVVSVVSNVVSVVVSVVVVVVSVVVVVVVVVVVVPDDDD

pLDDT: mean 76.57, std 15.58, range [37.81, 93.62]

Secondary structure (DSSP, 8-state):
-------HHHHHHHHHHHHHHHHHHHHHHHHHHHHHHHHHHHHHHHHHHHHH-GGG--HHHHHHHHHHHHHHHHHHHHHHHHHHHHHHHHHHHHHHGGGS----

InterPro domains:
  IPR003661 Signal transduction histidine kinase, dimerisation/phosphoacceptor domain [PF00512] (25-83)
  IPR003661 Signal transduction histidine kinase, dimerisation/phosphoacceptor domain [SM00388] (24-89)
  IPR003661 Signal transduction histidine kinase, dimerisation/phosphoacceptor domain [cd00082] (22-83)
  IPR036097 Signal transduction histidine kinase, dimerisation/phosphoacceptor domain superfamily [SSF47384] (14-83)

Organism: NCBI:txid683260